Protein 8YK8 (pdb70)

Foldseek 3Di:
DDDFFEEEEEEAPPLQSLVVVVVCQVVVQAQEPEAEQQDPPDVVRVVVVVVSPHHYHYDNAPRLVCQQVVAAARYEYEHNEPLSSLVSCLVVPHDLVVVLLSNLVSSQDHNGHYYYYYYQDQPDDQDPDDSVNVSNVSSVVSSVSNCVST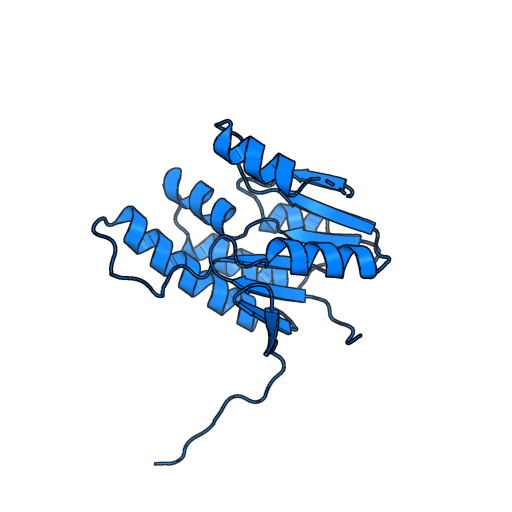QWYWYGGNNDTDTPPPDDDDDDDD

Sequence (174 aa):
GDPIKSLLVVGGARSGKSRFAQRMAEASGRSLVLIATAQPLDAEMADRISRHAWTLIEAFFDLGQTLRREAQPERLLVVDSVTLWLSNLLLRGDDLSPPIKDLARTAARLEGPVIFVSNEVGAGIVPDNALARAFRDAQGMCNQRLAEACDAVTLVTAGIATQIKPGPEPVFRF

Organism: NCBI:txid1612308

Solvent-accessible surface area: 9948 Å² total; per-residue (Å²): 126,120,132,73,150,4,13,1,0,13,0,28,88,193,12,22,21,15,144,24,0,35,122,81,0,104,86,55,76,126,56,23,0,26,0,10,0,5,44,69,152,84,81,145,34,43,98,52,50,76,118,32,115,122,63,109,32,106,5,43,63,74,0,8,83,3,0,76,152,37,2,72,80,98,48,12,0,1,0,9,4,0,14,49,5,0,29,13,7,20,124,142,66,47,103,14,37,68,33,2,122,74,2,14,95,0,6,75,147,28,124,7,28,3,7,0,2,0,26,83,49,36,100,53,160,99,29,140,69,69,94,36,108,46,33,58,103,9,0,30,51,0,16,104,77,1,28,118,30,1,59,8,4,12,66,1,70,100,26,119,39,73,98,102,64,86,43,140,150,106,138,148,231,221

InterPro domains:
  IPR003203 Bifunctional adenosylcobalamin biosynthesis protein CobU/CobP [PF02283] (12-174)
  IPR003203 Bifunctional adenosylcobalamin biosynthesis protein CobU/CobP [PIRSF006135] (11-175)
  IPR003203 Bifunctional adenosylcobalamin biosynthesis protein CobU/CobP [PTHR34848] (8-175)
  IPR003203 Bifunctional adenosylcobalamin biosynthesis protein CobU/CobP [cd00544] (12-171)
  IPR027417 P-loop containing nucleoside triphosphate hydrolase [G3DSA:3.40.50.300] (11-175)
  IPR027417 P-loop containing nucleoside triphosphate hydrolase [SSF52540] (12-175)

Radius of gyration: 15.77 Å; Cα contacts (8 Å, |Δi|>4): 304; chains: 1; bounding box: 46×34×40 Å

Nearest PDB structures (foldseek):
  8yk8-assembly1_A  TM=1.006E+00  e=5.089E-36  Methylocapsa palsarum
  8ykc-assembly1_B  TM=9.842E-01  e=2.015E-32  Methylocapsa palsarum
  8yes-assembly1_F  TM=9.875E-01  e=3.385E-31  Methylocapsa palsarum
  8ykc-assembly1_C  TM=9.737E-01  e=2.550E-29  Methylocapsa palsarum
  8yep-assembly1_C-2  TM=9.779E-01  e=2.496E-28  Methylocapsa palsarum

B-factor: mean 24.99, std 9.99, range [10.04, 70.1]

Secondary structure (DSSP, 8-state):
----SEEEEEE-TTSSHHHHHHHHHHTT-SEEEEEE-----SHHHHHHHHHH--EEEE-SS-HHHHHHHH--TTEEEEES-HHHHHHHHHHHT--SHHHHHHHHHHHTS-SS-EEEEEE---SSPPPSSHHHHHHHHHHHHHHHHHHHHSSEEEEEETTEEEEEESSPPP----

Structure (mmCIF, N/CA/C/O backbone):
data_8YK8
#
_entry.id   8YK8
#
_cell.length_a   60.970
_cell.length_b   60.970
_cell.length_c   73.392
_cell.angle_alpha   90.000
_cell.angle_beta   90.000
_cell.angle_gamma   120.000
#
_symmetry.space_group_name_H-M   'P 63'
#
loop_
_entity.id
_entity.type
_entity.pdbx_description
1 polymer 'Bifunctional adenosylcobalamin biosynthesis protein'
2 non-polymer 'PHOSPHATE ION'
3 water water
#
loop_
_atom_site.group_PDB
_atom_site.id
_atom_site.type_symbol
_atom_site.label_atom_id
_atom_site.label_alt_id
_atom_site.label_comp_id
_atom_site.label_asym_id
_atom_site.label_entity_id
_atom_site.label_seq_id
_atom_site.pdbx_PDB_ins_code
_atom_site.Cartn_x
_atom_site.Cartn_y
_atom_site.Cartn_z
_atom_site.occupancy
_atom_site.B_iso_or_equiv
_atom_site.auth_seq_id
_atom_site.auth_comp_id
_atom_site.auth_asym_id
_atom_site.auth_atom_id
_atom_site.pdbx_PDB_model_num
ATOM 1 N N . GLY A 1 8 ? 13.493 21.409 20.313 1.000 46.205 5 GLY A N 1
ATOM 2 C CA . GLY A 1 8 ? 12.225 21.891 19.673 1.000 47.037 5 GLY A CA 1
ATOM 3 C C . GLY A 1 8 ? 11.107 20.867 19.772 1.000 45.345 5 GLY A C 1
ATOM 4 O O . GLY A 1 8 ? 11.334 19.774 20.339 1.000 44.770 5 GLY A O 1
ATOM 5 N N . ASP A 1 9 ? 9.923 21.199 19.251 1.000 44.399 6 ASP A N 1
ATOM 6 C CA . ASP A 1 9 ? 8.700 20.364 19.399 1.000 43.794 6 ASP A CA 1
ATOM 7 C C . ASP A 1 9 ? 8.904 19.087 18.600 1.000 39.959 6 ASP A C 1
ATOM 8 O O . ASP A 1 9 ? 9.189 19.175 17.409 1.000 35.230 6 ASP A O 1
ATOM 13 N N . PRO A 1 10 ? 8.797 17.883 19.225 1.000 41.435 7 PRO A N 1
ATOM 14 C CA . PRO A 1 10 ? 8.909 16.620 18.497 1.000 38.775 7 PRO A CA 1
ATOM 15 C C . PRO A 1 10 ? 7.672 16.266 17.656 1.000 36.392 7 PRO A C 1
ATOM 16 O O . PRO A 1 10 ? 6.590 16.117 18.213 1.000 39.803 7 PRO A O 1
ATOM 20 N N . ILE A 1 11 ? 7.883 16.038 16.355 1.000 29.523 8 ILE A N 1
ATOM 21 C CA . ILE A 1 11 ? 6.786 15.728 15.395 1.000 26.131 8 ILE A CA 1
ATOM 22 C C . ILE A 1 11 ? 7.224 14.657 14.403 1.000 22.448 8 ILE A C 1
ATOM 23 O O . ILE A 1 11 ? 8.429 14.310 14.359 1.000 25.517 8 ILE A O 1
ATOM 28 N N . LYS A 1 12 ? 6.260 14.130 13.639 1.000 22.327 9 LYS A N 1
ATOM 29 C CA . LYS A 1 12 ? 6.461 13.141 12.565 1.000 25.257 9 LYS A CA 1
ATOM 30 C C . LYS A 1 12 ? 6.458 13.824 11.198 1.000 22.594 9 LYS A C 1
ATOM 31 O O . LYS A 1 12 ? 6.980 13.241 10.272 1.000 24.205 9 LYS A O 1
ATOM 37 N N . SER A 1 13 ? 5.760 14.942 11.071 1.000 19.256 10 SER A N 1
ATOM 38 C CA . SER A 1 13 ? 5.428 15.463 9.725 1.000 18.400 10 SER A CA 1
ATOM 39 C C . SER A 1 13 ? 5.241 16.968 9.739 1.000 16.795 10 SER A C 1
ATOM 40 O O . SER A 1 13 ? 4.542 17.467 10.599 1.000 16.715 10 SER A O 1
ATOM 43 N N . LEU A 1 14 ? 5.912 17.640 8.805 1.000 15.922 11 LEU A N 1
ATOM 44 C CA . LEU A 1 14 ? 5.841 19.116 8.703 1.000 14.707 11 LEU A CA 1
ATOM 45 C C . LEU A 1 14 ? 5.579 19.453 7.255 1.000 13.364 11 LEU A C 1
ATOM 46 O O . LEU A 1 14 ? 6.278 18.961 6.374 1.000 13.855 11 LEU A O 1
ATOM 51 N N . LEU A 1 15 ? 4.630 20.362 7.068 1.000 12.478 12 LEU A N 1
ATOM 52 C CA . LEU A 1 15 ? 4.391 20.995 5.761 1.000 12.582 12 LEU A CA 1
ATOM 53 C C . LEU A 1 15 ? 4.898 22.429 5.850 1.000 11.077 12 LEU A C 1
ATOM 54 O O . LEU A 1 15 ? 4.508 23.181 6.736 1.000 12.711 12 LEU A O 1
ATOM 59 N N . VAL A 1 16 ? 5.769 22.772 4.913 1.000 11.383 13 VAL A N 1
ATOM 60 C CA . VAL A 1 16 ? 6.321 24.134 4.738 1.000 10.370 13 VAL A CA 1
ATOM 61 C C . VAL A 1 16 ? 5.751 24.703 3.444 1.000 11.878 13 VAL A C 1
ATOM 62 O O . VAL A 1 16 ? 6.056 24.150 2.376 1.000 12.616 13 VAL A O 1
ATOM 66 N N . VAL A 1 17 ? 4.931 25.758 3.556 1.000 11.623 14 VAL A N 1
ATOM 67 C CA . VAL A 1 17 ? 4.328 26.391 2.365 1.000 11.617 14 VAL A CA 1
ATOM 68 C C . VAL A 1 17 ? 4.848 27.799 2.192 1.000 12.309 14 VAL A C 1
ATOM 69 O O . VAL A 1 17 ? 4.978 28.529 3.134 1.000 14.874 14 VAL A O 1
ATOM 73 N N . GLY A 1 18 ? 5.201 28.144 0.966 1.000 12.386 15 GLY A N 1
ATOM 74 C CA . GLY A 1 18 ? 5.668 29.498 0.642 1.000 13.098 15 GLY A CA 1
ATOM 75 C C . GLY A 1 18 ? 5.603 29.751 -0.833 1.000 12.983 15 GLY A C 1
ATOM 76 O O . GLY A 1 18 ? 5.496 28.803 -1.630 1.000 12.833 15 GLY A O 1
ATOM 77 N N . GLY A 1 19 ? 5.698 31.024 -1.174 1.000 12.879 16 GLY A N 1
ATOM 78 C CA . GLY A 1 19 ? 5.805 31.364 -2.601 1.000 11.535 16 GLY A CA 1
ATOM 79 C C . GLY A 1 19 ? 7.154 31.046 -3.200 1.000 13.127 16 GLY A C 1
ATOM 80 O O . GLY A 1 19 ? 8.064 30.414 -2.564 1.000 14.388 16 GLY A O 1
ATOM 81 N N . ALA A 1 20 ? 7.311 31.470 -4.445 1.000 12.507 17 ALA A N 1
ATOM 82 C CA . ALA A 1 20 ? 8.590 31.298 -5.151 1.000 12.627 17 ALA A CA 1
ATOM 83 C C . ALA A 1 20 ? 9.676 32.138 -4.528 1.000 13.402 17 ALA A C 1
ATOM 84 O O . ALA A 1 20 ? 9.423 33.304 -4.159 1.000 13.424 17 ALA A O 1
ATOM 86 N N . ARG A 1 21 ? 10.854 31.552 -4.396 1.000 12.825 18 ARG A N 1
ATOM 87 C CA . ARG A 1 21 ? 12.006 32.219 -3.770 1.000 13.790 18 ARG A CA 1
ATOM 88 C C . ARG A 1 21 ? 11.561 32.878 -2.457 1.000 13.907 18 ARG A C 1
ATOM 89 O O . ARG A 1 21 ? 11.860 34.070 -2.217 1.000 14.080 18 ARG A O 1
ATOM 97 N N . SER A 1 22 ? 10.884 32.137 -1.603 1.000 13.672 19 SER A N 1
ATOM 98 C CA . SER A 1 22 ? 10.387 32.599 -0.295 1.000 13.453 19 SER A CA 1
ATOM 99 C C . SER A 1 22 ? 11.345 32.204 0.821 1.000 13.122 19 SER A C 1
ATOM 100 O O . SER A 1 22 ? 11.096 32.656 1.939 1.000 13.130 19 SER A O 1
ATOM 103 N N . GLY A 1 23 ? 12.308 31.344 0.574 1.000 12.910 20 GLY A N 1
ATOM 104 C CA . GLY A 1 23 ? 13.146 30.783 1.648 1.000 14.498 20 GLY A CA 1
ATOM 105 C C . GLY A 1 23 ? 12.599 29.508 2.212 1.000 15.256 20 GLY A C 1
ATOM 106 O O . GLY A 1 23 ? 13.103 29.045 3.265 1.000 15.757 20 GLY A O 1
ATOM 107 N N . LYS A 1 24 ? 11.519 28.968 1.678 1.000 12.958 21 LYS A N 1
ATOM 108 C CA . LYS A 1 24 ? 10.951 27.745 2.284 1.000 13.075 21 LYS A CA 1
ATOM 109 C C . LYS A 1 24 ? 11.961 26.613 2.211 1.000 14.058 21 LYS A C 1
ATOM 110 O O . LYS A 1 24 ? 12.000 25.817 3.153 1.000 13.033 21 LYS A O 1
ATOM 116 N N . SER A 1 25 ? 12.693 26.452 1.138 1.000 13.823 22 SER A N 1
ATOM 117 C CA . SER A 1 25 ? 13.677 25.340 1.014 1.000 14.576 22 SER A CA 1
ATOM 118 C C . SER A 1 25 ? 14.803 25.538 2.022 1.000 15.069 22 SER A C 1
ATOM 119 O O . SER A 1 25 ? 15.199 24.522 2.667 1.000 15.547 22 SER A O 1
ATOM 122 N N . ARG A 1 26 ? 15.270 26.755 2.187 1.000 14.608 23 ARG A N 1
ATOM 123 C CA . ARG A 1 26 ? 16.363 26.973 3.184 1.000 16.050 23 ARG A CA 1
ATOM 124 C C . ARG A 1 26 ? 15.810 26.676 4.568 1.000 16.471 23 ARG A C 1
ATOM 125 O O . ARG A 1 26 ? 16.530 26.059 5.359 1.000 17.156 23 ARG A O 1
ATOM 133 N N . PHE A 1 27 ? 14.585 27.056 4.887 1.000 14.883 24 PHE A N 1
ATOM 134 C CA . PHE A 1 27 ? 14.002 26.789 6.205 1.000 14.436 24 PHE A CA 1
ATOM 135 C C . PHE A 1 27 ? 13.957 25.286 6.449 1.000 15.263 24 PHE A C 1
ATOM 136 O O . PHE A 1 27 ? 14.432 24.801 7.483 1.000 17.166 24 PHE A O 1
ATOM 144 N N . ALA A 1 28 ? 13.499 24.512 5.470 1.000 14.110 25 ALA A N 1
ATOM 145 C CA . ALA A 1 28 ? 13.403 23.053 5.631 1.000 14.862 25 ALA A CA 1
ATOM 146 C C . ALA A 1 28 ? 14.812 22.480 5.734 1.000 15.821 25 ALA A C 1
ATOM 147 O O . ALA A 1 28 ? 15.031 21.600 6.569 1.000 15.314 25 ALA A O 1
ATOM 149 N N . GLN A 1 29 ? 15.737 22.937 4.922 1.000 15.184 26 GLN A N 1
ATOM 150 C CA . GLN A 1 29 ? 17.087 22.323 4.865 1.000 18.828 26 GLN A CA 1
ATOM 151 C C . GLN A 1 29 ? 17.768 22.649 6.175 1.000 19.278 26 GLN A C 1
ATOM 152 O O . GLN A 1 29 ? 18.409 21.693 6.730 1.000 19.110 26 GLN A O 1
ATOM 158 N N . ARG A 1 30 ? 17.620 23.835 6.723 1.000 19.458 27 ARG A N 1
ATOM 159 C CA . ARG A 1 30 ? 18.422 24.103 7.940 1.000 23.831 27 ARG A CA 1
ATOM 160 C C . ARG A 1 30 ? 17.673 23.404 9.076 1.000 19.919 27 ARG A C 1
ATOM 161 O O . ARG A 1 30 ? 18.436 22.859 9.935 1.000 23.327 27 ARG A O 1
ATOM 169 N N . MET A 1 31 ? 16.352 23.215 9.071 1.000 17.772 28 MET A N 1
ATOM 170 C CA . MET A 1 31 ? 15.695 22.462 10.166 1.000 17.975 28 MET A CA 1
ATOM 171 C C . MET A 1 31 ? 16.212 21.035 10.113 1.000 18.700 28 MET A C 1
ATOM 172 O O . MET A 1 31 ? 16.469 20.418 11.172 1.000 19.524 28 MET A O 1
ATOM 177 N N . ALA A 1 32 ? 16.292 20.452 8.936 1.000 16.540 29 ALA A N 1
ATOM 178 C CA . ALA A 1 32 ? 16.720 19.040 8.771 1.000 15.368 29 ALA A CA 1
ATOM 179 C C . ALA A 1 32 ? 18.185 18.932 9.227 1.000 16.868 29 ALA A C 1
ATOM 180 O O . ALA A 1 32 ? 18.507 17.966 9.985 1.000 17.695 29 ALA A O 1
ATOM 182 N N . GLU A 1 33 ? 19.035 19.865 8.838 1.000 18.626 30 GLU A N 1
ATOM 183 C CA . GLU A 1 33 ? 20.481 19.787 9.197 1.000 19.580 30 GLU A CA 1
ATOM 184 C C . GLU A 1 33 ? 20.652 19.932 10.708 1.000 20.831 30 GLU A C 1
ATOM 185 O O . GLU A 1 33 ? 21.603 19.334 11.257 1.000 25.278 30 GLU A O 1
ATOM 191 N N . ALA A 1 34 ? 19.771 20.632 11.366 1.000 18.682 31 ALA A N 1
ATOM 192 C CA . ALA A 1 34 ? 19.852 20.857 12.833 1.000 20.326 31 ALA A CA 1
ATOM 193 C C . ALA A 1 34 ? 19.301 19.642 13.580 1.000 21.225 31 ALA A C 1
ATOM 194 O O . ALA A 1 34 ? 19.443 19.627 14.799 1.000 21.432 31 ALA A O 1
ATOM 196 N N . SER A 1 35 ? 18.671 18.687 12.917 1.000 19.820 32 SER A N 1
ATOM 197 C CA . SER A 1 35 ? 17.833 17.662 13.574 1.000 18.731 32 SER A CA 1
ATOM 198 C C . SER A 1 35 ? 18.725 16.568 14.177 1.000 19.607 32 SER A C 1
ATOM 199 O O . SER A 1 35 ? 18.274 15.932 15.138 1.000 21.974 32 SER A O 1
ATOM 202 N N . GLY A 1 36 ? 19.835 16.283 13.533 1.000 20.940 33 GLY A N 1
ATOM 203 C CA . GLY A 1 36 ? 20.708 15.152 13.905 1.000 23.481 33 GLY A CA 1
ATOM 204 C C . GLY A 1 36 ? 20.244 13.828 13.347 1.000 27.190 33 GLY A C 1
ATOM 205 O O . GLY A 1 36 ? 20.857 12.798 13.666 1.000 27.204 33 GLY A O 1
ATOM 206 N N . ARG A 1 37 ? 19.211 13.802 12.493 1.000 23.350 34 ARG A N 1
ATOM 207 C CA . ARG A 1 37 ? 18.781 12.572 11.807 1.000 24.802 34 ARG A CA 1
ATOM 208 C C . ARG A 1 37 ? 19.602 12.366 10.538 1.000 22.346 34 ARG A C 1
ATOM 209 O O . ARG A 1 37 ? 20.262 13.299 10.024 1.000 22.347 34 ARG A O 1
ATOM 217 N N . SER A 1 38 ? 19.527 11.155 9.985 1.000 25.045 35 SER A N 1
ATOM 218 C CA . SER A 1 38 ? 20.128 10.835 8.682 1.000 26.003 35 SER A CA 1
ATOM 219 C C . SER A 1 38 ? 19.273 11.539 7.632 1.000 26.090 35 SER A C 1
ATOM 220 O O . SER A 1 38 ? 18.073 11.256 7.653 1.000 24.956 35 SER A O 1
ATOM 223 N N . LEU A 1 39 ? 19.867 12.398 6.815 1.000 24.487 36 LEU A N 1
ATOM 224 C CA . LEU A 1 39 ? 19.097 13.272 5.896 1.000 24.459 36 LEU A CA 1
ATOM 225 C C . LEU A 1 39 ? 18.958 12.610 4.540 1.000 24.400 36 LEU A C 1
ATOM 226 O O . LEU A 1 39 ? 19.954 12.137 3.999 1.000 27.642 36 LEU A O 1
ATOM 231 N N . VAL A 1 40 ? 17.755 12.690 3.959 1.000 21.855 37 VAL A N 1
ATOM 232 C CA . VAL A 1 40 ? 17.426 12.187 2.620 1.000 22.400 37 VAL A CA 1
ATOM 233 C C . VAL A 1 40 ? 16.655 13.280 1.906 1.000 19.631 37 VAL A C 1
ATOM 234 O O . VAL A 1 40 ? 15.607 13.685 2.444 1.000 23.909 37 VAL A O 1
ATOM 238 N N . LEU A 1 41 ? 17.173 13.757 0.820 1.000 19.535 38 LEU A N 1
ATOM 239 C CA . LEU A 1 41 ? 16.454 14.687 -0.071 1.000 19.249 38 LEU A CA 1
ATOM 240 C C . LEU A 1 41 ? 15.658 13.822 -1.025 1.000 21.154 38 LEU A C 1
ATOM 241 O O . LEU A 1 41 ? 16.255 13.120 -1.861 1.000 21.564 38 LEU A O 1
ATOM 246 N N . ILE A 1 42 ? 14.346 13.995 -1.035 1.000 19.030 39 ILE A N 1
ATOM 247 C CA . ILE A 1 42 ? 13.473 13.371 -2.060 1.000 21.361 39 ILE A CA 1
ATOM 248 C C . ILE A 1 42 ? 13.283 14.368 -3.203 1.000 21.116 39 ILE A C 1
ATOM 249 O O . ILE A 1 42 ? 12.611 15.403 -3.065 1.000 21.243 39 ILE A O 1
ATOM 254 N N . ALA A 1 43 ? 14.024 14.193 -4.281 1.000 22.291 40 ALA A N 1
ATOM 255 C CA . ALA A 1 43 ? 14.155 15.187 -5.352 1.000 20.446 40 ALA A CA 1
ATOM 256 C C . ALA A 1 43 ? 13.117 14.908 -6.438 1.000 23.812 40 ALA A C 1
ATOM 257 O O . ALA A 1 43 ? 13.165 13.836 -7.034 1.000 24.518 40 ALA A O 1
ATOM 259 N N . THR A 1 44 ? 12.201 15.838 -6.681 1.000 21.129 41 THR A N 1
ATOM 260 C CA . THR A 1 44 ? 11.093 15.661 -7.640 1.000 21.960 41 THR A CA 1
ATOM 261 C C . THR A 1 44 ? 11.349 16.401 -8.953 1.000 21.741 41 THR A C 1
ATOM 262 O O . THR A 1 44 ? 10.586 16.193 -9.871 1.000 24.956 41 THR A O 1
ATOM 266 N N . ALA A 1 45 ? 12.367 17.271 -9.004 1.000 25.706 42 ALA A N 1
ATOM 267 C CA . ALA A 1 45 ? 12.622 18.141 -10.160 1.000 28.507 42 ALA A CA 1
ATOM 268 C C . ALA A 1 45 ? 13.288 17.316 -11.264 1.000 27.511 42 ALA A C 1
ATOM 269 O O . ALA A 1 45 ? 14.332 16.742 -10.941 1.000 32.009 42 ALA A O 1
ATOM 271 N N . GLN A 1 46 ? 12.685 17.240 -12.455 1.000 30.737 43 GLN A N 1
ATOM 272 C CA . GLN A 1 46 ? 13.266 16.574 -13.656 1.000 32.468 43 GLN A CA 1
ATOM 273 C C . GLN A 1 46 ? 14.286 17.523 -14.287 1.000 31.917 43 GLN A C 1
ATOM 274 O O . GLN A 1 46 ? 13.899 18.563 -14.817 1.000 31.066 43 GLN A O 1
ATOM 280 N N . PRO A 1 47 ? 15.613 17.258 -14.211 1.000 32.207 44 PRO A N 1
ATOM 281 C CA . PRO A 1 47 ? 16.604 18.218 -14.706 1.000 32.809 44 PRO A CA 1
ATOM 282 C C . PRO A 1 47 ? 16.649 18.224 -16.244 1.000 33.743 44 PRO A C 1
ATOM 283 O O . PRO A 1 47 ? 17.700 17.929 -16.834 1.000 32.100 44 PRO A O 1
ATOM 287 N N . LEU A 1 48 ? 15.534 18.603 -16.863 1.000 35.994 45 LEU A N 1
ATOM 288 C CA . LEU A 1 48 ? 15.391 18.627 -18.347 1.000 35.331 45 LEU A CA 1
ATOM 289 C C . LEU A 1 48 ? 16.229 19.769 -18.916 1.000 34.700 45 LEU A C 1
ATOM 290 O O . LEU A 1 48 ? 16.775 19.626 -20.047 1.000 33.231 45 LEU A O 1
ATOM 295 N N . ASP A 1 49 ? 16.351 20.870 -18.190 1.000 30.215 46 ASP A N 1
ATOM 296 C CA . ASP A 1 49 ? 17.149 22.004 -18.703 1.000 30.110 46 ASP A CA 1
ATOM 297 C C . ASP A 1 49 ? 18.056 22.516 -17.587 1.000 34.552 46 ASP A C 1
ATOM 298 O O . ASP A 1 49 ? 17.950 22.014 -16.446 1.000 31.512 46 ASP A O 1
ATOM 303 N N . ALA A 1 50 ? 18.922 23.454 -17.944 1.000 33.332 47 ALA A N 1
ATOM 304 C CA . ALA A 1 50 ? 19.991 24.007 -17.089 1.000 35.991 47 ALA A CA 1
ATOM 305 C C . ALA A 1 50 ? 19.392 24.947 -16.039 1.000 34.558 47 ALA A C 1
ATOM 306 O O . ALA A 1 50 ? 20.006 25.060 -14.993 1.000 38.362 47 ALA A O 1
ATOM 308 N N . GLU A 1 51 ? 18.262 25.605 -16.317 1.000 32.892 48 GLU A N 1
ATOM 309 C CA . GLU A 1 51 ? 17.588 26.468 -15.314 1.000 36.047 48 GLU A CA 1
ATOM 310 C C . GLU A 1 51 ? 17.191 25.574 -14.140 1.000 34.736 48 GLU A C 1
ATOM 311 O O . GLU A 1 51 ? 17.375 26.007 -12.972 1.000 35.802 48 GLU A O 1
ATOM 317 N N . MET A 1 52 ? 16.690 24.373 -14.434 1.000 36.228 49 MET A N 1
ATOM 318 C CA . MET A 1 52 ? 16.204 23.436 -13.391 1.000 33.808 49 MET A CA 1
ATOM 319 C C . MET A 1 52 ? 17.385 22.760 -12.693 1.000 38.495 49 MET A C 1
ATOM 320 O O . MET A 1 52 ? 17.343 22.645 -11.464 1.000 32.368 49 MET A O 1
ATOM 325 N N . ALA A 1 53 ? 18.398 22.310 -13.439 1.000 35.542 50 ALA A N 1
ATOM 326 C CA . ALA A 1 53 ? 19.658 21.790 -12.863 1.000 35.072 50 ALA A CA 1
ATOM 327 C C . ALA A 1 53 ? 20.304 22.875 -11.985 1.000 35.816 50 ALA A C 1
ATOM 328 O O . ALA A 1 53 ? 20.896 22.511 -10.975 1.000 34.468 50 ALA A O 1
ATOM 330 N N . ASP A 1 54 ? 20.207 24.145 -12.398 1.000 37.709 51 ASP A N 1
ATOM 331 C CA . ASP A 1 54 ? 20.751 25.342 -11.696 1.000 41.454 51 ASP A CA 1
ATOM 332 C C . ASP A 1 54 ? 20.123 25.461 -10.307 1.000 40.765 51 ASP A C 1
ATOM 333 O O . ASP A 1 54 ? 20.859 25.780 -9.342 1.000 38.499 51 ASP A O 1
ATOM 338 N N . ARG A 1 55 ? 18.802 25.302 -10.231 1.000 38.461 52 ARG A N 1
ATOM 339 C CA . ARG A 1 55 ? 18.032 25.401 -8.964 1.000 39.112 52 ARG A CA 1
ATOM 340 C C . ARG A 1 55 ? 18.355 24.170 -8.096 1.000 37.154 52 ARG A C 1
ATOM 341 O O . ARG A 1 55 ? 18.522 24.341 -6.886 1.000 31.097 52 ARG A O 1
ATOM 349 N N . ILE A 1 56 ? 18.539 22.987 -8.687 1.000 35.281 53 ILE A N 1
ATOM 350 C CA . ILE A 1 56 ? 18.962 21.755 -7.940 1.000 33.387 53 ILE A CA 1
ATOM 351 C C . ILE A 1 56 ? 20.375 22.003 -7.376 1.000 34.559 53 ILE A C 1
ATOM 352 O O . ILE A 1 56 ? 20.639 21.678 -6.168 1.000 32.214 53 ILE A O 1
ATOM 357 N N . SER A 1 57 ? 21.258 22.581 -8.200 1.000 32.542 54 SER A N 1
ATOM 358 C CA . SER A 1 57 ? 22.668 22.864 -7.822 1.000 34.287 54 SER A CA 1
ATOM 359 C C . SER A 1 57 ? 22.712 23.908 -6.694 1.000 34.701 54 SER A C 1
ATOM 360 O O . SER A 1 57 ? 23.518 23.758 -5.765 1.000 33.130 54 SER A O 1
ATOM 363 N N . ARG A 1 58 ? 21.894 24.953 -6.790 1.000 35.299 55 ARG A N 1
ATOM 364 C CA . ARG A 1 58 ? 21.856 26.028 -5.765 1.000 34.002 55 ARG A CA 1
ATOM 365 C C . ARG A 1 58 ? 21.452 25.420 -4.415 1.000 36.445 55 ARG A C 1
ATOM 366 O O . ARG A 1 58 ? 22.170 25.692 -3.424 1.000 35.030 55 ARG A O 1
ATOM 374 N N . HIS A 1 59 ? 20.367 24.633 -4.370 1.000 32.602 56 HIS A N 1
ATOM 375 C CA . HIS A 1 59 ? 19.909 23.948 -3.129 1.000 31.864 56 HIS A CA 1
ATOM 376 C C . HIS A 1 59 ? 21.015 23.006 -2.643 1.000 32.893 56 HIS A C 1
ATOM 377 O O . HIS A 1 59 ? 21.215 22.917 -1.402 1.000 34.093 56 HIS A O 1
ATOM 384 N N . ALA A 1 60 ? 21.713 22.331 -3.557 1.000 31.882 57 ALA A N 1
ATOM 385 C CA . ALA A 1 60 ? 22.784 21.371 -3.193 1.000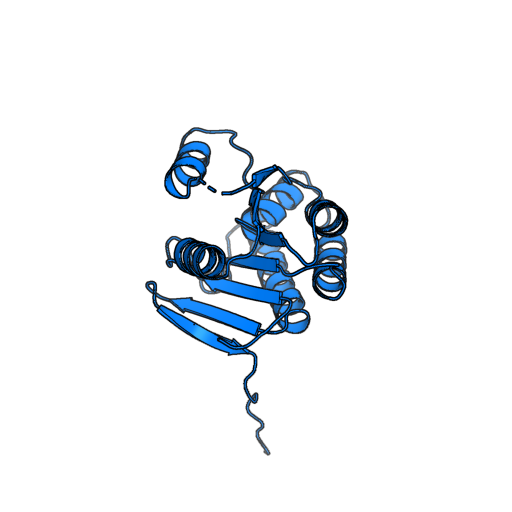 36.677 57 ALA A CA 1
ATOM 386 C C . ALA A 1 60 ? 23.958 22.129 -2.559 1.000 36.876 57 ALA A C 1
ATOM 387 O O . ALA A 1 60 ? 24.360 21.674 -1.470 1.000 36.211 57 ALA A O 1
ATOM 389 N N . TRP A 1 67 ? 23.746 14.419 3.180 1.000 34.715 64 TRP A N 1
ATOM 390 C CA . TRP A 1 67 ? 22.421 14.158 2.530 1.000 32.077 64 TRP A CA 1
ATOM 391 C C . TRP A 1 67 ? 22.490 12.990 1.541 1.000 32.851 64 TRP A C 1
ATOM 392 O O . TRP A 1 67 ? 23.354 13.022 0.652 1.000 37.413 64 TRP A O 1
ATOM 403 N N . THR A 1 68 ? 21.567 12.039 1.663 1.000 30.336 65 THR A N 1
ATOM 404 C CA . THR A 1 68 ? 21.301 11.002 0.637 1.000 31.692 65 THR A CA 1
ATOM 405 C C . THR A 1 68 ? 20.278 11.565 -0.355 1.000 33.777 65 THR A C 1
ATOM 406 O O . THR A 1 68 ? 19.189 11.965 0.092 1.000 30.723 65 THR A O 1
ATOM 410 N N . LEU A 1 69 ? 20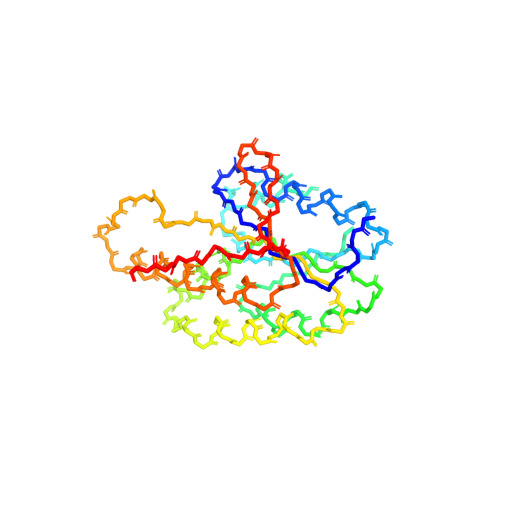.588 11.557 -1.648 1.000 28.908 66 LEU A N 1
ATOM 411 C CA . LEU A 1 69 ? 19.692 12.122 -2.679 1.000 29.852 66 LEU A CA 1
ATOM 412 C C . LEU A 1 69 ? 18.939 10.986 -3.362 1.000 29.965 66 LEU A C 1
ATOM 413 O O . LEU A 1 69 ? 19.581 10.027 -3.915 1.000 30.301 66 LEU A O 1
ATOM 418 N N . ILE A 1 70 ? 17.612 11.047 -3.342 1.000 27.073 67 ILE A N 1
ATOM 419 C CA . ILE A 1 70 ? 16.752 10.029 -4.009 1.000 26.506 67 ILE A CA 1
ATOM 420 C C . ILE A 1 70 ? 15.829 10.747 -4.997 1.000 27.949 67 ILE A C 1
ATOM 421 O O . ILE A 1 70 ? 15.026 11.604 -4.568 1.000 26.950 67 ILE A O 1
ATOM 426 N N . GLU A 1 71 ? 15.884 10.398 -6.273 1.000 26.703 68 GLU A N 1
ATOM 427 C CA . GLU A 1 71 ? 14.963 10.941 -7.303 1.000 28.828 68 GLU A CA 1
ATOM 428 C C . GLU A 1 71 ? 13.588 10.282 -7.172 1.000 26.099 68 GLU A C 1
ATOM 429 O O . GLU A 1 71 ? 13.494 9.052 -6.978 1.000 30.538 68 GLU A O 1
ATOM 435 N N . ALA A 1 72 ? 12.529 11.087 -7.201 1.000 26.680 69 ALA A N 1
ATOM 436 C CA . ALA A 1 72 ? 11.132 10.617 -7.163 1.000 26.059 69 ALA A CA 1
ATOM 437 C C . ALA A 1 72 ? 10.292 11.559 -8.031 1.000 25.857 69 ALA A C 1
ATOM 438 O O . ALA A 1 72 ? 9.435 12.339 -7.505 1.000 26.313 69 ALA A O 1
ATOM 440 N N . PHE A 1 73 ? 10.528 11.573 -9.333 1.000 27.325 70 PHE A N 1
ATOM 441 C CA . PHE A 1 73 ? 9.866 12.533 -10.248 1.000 28.353 70 PHE A CA 1
ATOM 442 C C . PHE A 1 73 ? 8.357 12.303 -10.259 1.000 27.090 70 PHE A C 1
ATOM 443 O O . PHE A 1 73 ? 7.603 13.299 -10.325 1.000 25.554 70 PHE A O 1
ATOM 451 N N . PHE A 1 74 ? 7.915 11.047 -10.155 1.000 27.128 71 PHE A N 1
ATOM 452 C CA . PHE A 1 74 ? 6.496 10.663 -10.342 1.000 26.535 71 PHE A CA 1
ATOM 453 C C . PHE A 1 74 ? 5.961 9.889 -9.138 1.000 24.842 71 PHE A C 1
ATOM 454 O O . PHE A 1 74 ? 4.822 10.148 -8.719 1.000 24.506 71 PHE A O 1
ATOM 462 N N . ASP A 1 75 ? 6.696 8.886 -8.653 1.000 25.093 72 ASP A N 1
ATOM 463 C CA . ASP A 1 75 ? 6.224 7.970 -7.585 1.000 27.000 72 ASP A CA 1
ATOM 464 C C . ASP A 1 75 ? 6.597 8.514 -6.214 1.000 23.228 72 ASP A C 1
ATOM 465 O O . ASP A 1 75 ? 7.261 7.808 -5.449 1.000 24.519 72 ASP A O 1
ATOM 470 N N . LEU A 1 76 ? 6.123 9.724 -5.883 1.000 20.553 73 LEU A N 1
ATOM 471 C CA . LEU A 1 76 ? 6.571 10.373 -4.633 1.000 21.266 73 LEU A CA 1
ATOM 472 C C . LEU A 1 76 ? 6.108 9.576 -3.407 1.000 21.073 73 LEU A 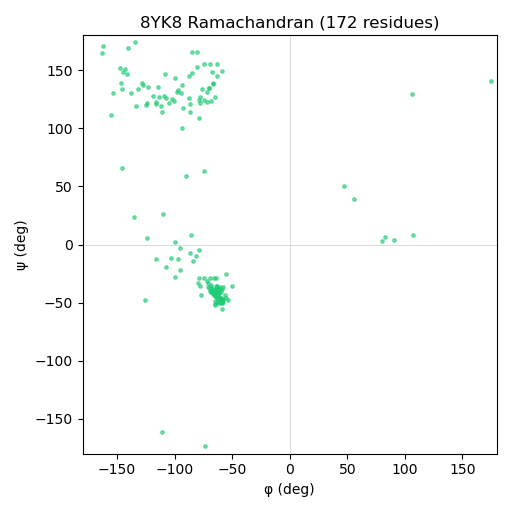C 1
ATOM 473 O O . LEU A 1 76 ? 6.882 9.326 -2.510 1.000 20.957 73 LEU A O 1
ATOM 478 N N . GLY A 1 77 ? 4.828 9.246 -3.302 1.000 20.554 74 GLY A N 1
ATOM 479 C CA . GLY A 1 77 ? 4.288 8.585 -2.096 1.000 20.066 74 GLY A CA 1
ATOM 480 C C . GLY A 1 77 ? 4.937 7.222 -1.872 1.000 19.441 74 GLY A C 1
ATOM 481 O O . GLY A 1 77 ? 5.255 6.944 -0.722 1.000 20.783 74 GLY A O 1
ATOM 482 N N . GLN A 1 78 ? 5.092 6.464 -2.945 1.000 25.288 75 GLN A N 1
ATOM 483 C CA . GLN A 1 78 ? 5.666 5.100 -2.857 1.000 23.576 75 GLN A CA 1
ATOM 484 C C . GLN A 1 78 ? 7.120 5.246 -2.436 1.000 23.730 75 GLN A C 1
ATOM 485 O O . GLN A 1 78 ? 7.583 4.472 -1.626 1.000 25.231 75 GLN A O 1
ATOM 491 N N . THR A 1 79 ? 7.792 6.256 -2.965 1.000 23.793 76 THR A N 1
ATOM 492 C CA . THR A 1 79 ? 9.189 6.518 -2.549 1.000 23.049 76 THR A CA 1
ATOM 493 C C . THR A 1 79 ? 9.213 6.859 -1.057 1.000 24.819 76 THR A C 1
ATOM 494 O O . THR A 1 79 ? 10.061 6.351 -0.328 1.000 20.045 76 THR A O 1
ATOM 498 N N . LEU A 1 80 ? 8.316 7.733 -0.572 1.000 20.518 77 LEU A N 1
ATOM 499 C CA . LEU A 1 80 ? 8.320 8.041 0.880 1.000 20.656 77 LEU A CA 1
ATOM 500 C C . LEU A 1 80 ? 8.132 6.765 1.691 1.000 21.745 77 LEU A C 1
ATOM 501 O O . LEU A 1 80 ? 8.825 6.599 2.691 1.000 22.581 77 LEU A O 1
ATOM 506 N N . ARG A 1 81 ? 7.133 5.962 1.345 1.000 23.116 78 ARG A N 1
ATOM 507 C CA . ARG A 1 81 ? 6.849 4.757 2.177 1.000 24.923 78 ARG A CA 1
ATOM 508 C C . ARG A 1 81 ? 8.078 3.845 2.238 1.000 24.842 78 ARG A C 1
ATOM 509 O O . ARG A 1 81 ? 8.350 3.312 3.338 1.000 25.104 78 ARG A O 1
ATOM 517 N N . ARG A 1 82 ? 8.817 3.702 1.162 1.000 23.219 79 ARG A N 1
ATOM 518 C CA . ARG A 1 82 ? 9.915 2.701 1.192 1.000 25.054 79 ARG A CA 1
ATOM 519 C C . ARG A 1 82 ? 11.250 3.344 1.560 1.000 26.726 79 ARG A C 1
ATOM 520 O O . ARG A 1 82 ? 12.243 2.610 1.645 1.000 29.444 79 ARG A O 1
ATOM 528 N N . GLU A 1 83 ? 11.318 4.661 1.749 1.000 24.194 80 GLU A N 1
ATOM 529 C CA . GLU A 1 83 ? 12.592 5.281 2.185 1.000 24.232 80 GLU A CA 1
ATOM 530 C C . GLU A 1 83 ? 12.502 5.725 3.635 1.000 23.659 80 GLU A C 1
ATOM 531 O O . GLU A 1 83 ? 13.566 5.896 4.259 1.000 24.514 80 GLU A O 1
ATOM 537 N N . ALA A 1 84 ? 11.310 5.890 4.204 1.000 22.652 81 ALA A N 1
ATOM 538 C CA . ALA A 1 84 ? 11.145 6.414 5.570 1.000 23.435 81 ALA A CA 1
ATOM 539 C C . ALA A 1 84 ? 11.628 5.388 6.600 1.000 28.701 81 ALA A C 1
ATOM 540 O O . ALA A 1 84 ? 11.318 4.180 6.464 1.000 29.797 81 ALA A O 1
ATOM 542 N N . GLN A 1 85 ? 12.383 5.873 7.577 1.000 28.930 82 GLN A N 1
ATOM 543 C CA . GLN A 1 85 ? 12.954 5.073 8.689 1.000 29.565 82 GLN A CA 1
ATOM 544 C C . GLN A 1 85 ? 12.954 5.962 9.927 1.000 30.131 82 GLN A C 1
ATOM 545 O O . GLN A 1 85 ? 13.106 7.186 9.843 1.000 26.075 82 GLN A O 1
ATOM 551 N N . PRO A 1 86 ? 12.789 5.398 11.140 1.000 30.842 83 PRO A N 1
ATOM 552 C CA . PRO A 1 86 ? 12.856 6.199 12.362 1.000 30.874 83 PRO A CA 1
ATOM 553 C C . PRO A 1 86 ? 14.110 7.094 12.435 1.000 31.080 83 PRO A C 1
ATOM 554 O O . PRO A 1 86 ? 14.035 8.186 12.939 1.000 29.292 83 PRO A O 1
ATOM 558 N N . GLU A 1 87 ? 15.234 6.600 11.932 1.000 31.083 84 GLU A N 1
ATOM 559 C CA . GLU A 1 87 ? 16.565 7.246 12.081 1.000 31.045 84 GLU A CA 1
ATOM 560 C C . GLU A 1 87 ? 16.764 8.274 10.955 1.000 29.198 84 GLU A C 1
ATOM 561 O O . GLU A 1 87 ? 17.753 9.003 10.965 1.000 26.372 84 GLU A O 1
ATOM 567 N N . ARG A 1 88 ? 15.857 8.333 9.985 1.000 26.951 85 ARG A N 1
ATOM 568 C CA . ARG A 1 88 ? 15.995 9.154 8.761 1.000 22.694 85 ARG A CA 1
ATOM 569 C C . ARG A 1 88 ? 15.014 10.318 8.859 1.000 21.650 85 ARG A C 1
ATOM 570 O O . ARG A 1 88 ? 13.983 10.180 9.565 1.000 22.528 85 ARG A O 1
ATOM 578 N N . LEU A 1 89 ? 15.422 11.450 8.293 1.000 21.359 86 LEU A N 1
ATOM 579 C CA . LEU A 1 89 ? 14.441 12.527 7.998 1.000 19.249 86 LEU A CA 1
ATOM 580 C C . LEU A 1 89 ? 14.390 12.713 6.500 1.000 19.564 86 LEU A C 1
ATOM 581 O O . LEU A 1 89 ? 15.403 13.026 5.902 1.000 20.879 86 LEU A O 1
ATOM 586 N N . LEU A 1 90 ? 13.196 12.578 5.901 1.000 18.964 87 LEU A N 1
ATOM 587 C CA . LEU A 1 90 ? 13.009 12.780 4.458 1.000 19.467 87 LEU A CA 1
ATOM 588 C C . LEU A 1 90 ? 12.504 14.205 4.234 1.000 17.078 87 LEU A C 1
ATOM 589 O O . LEU A 1 90 ? 11.660 14.649 5.000 1.000 20.209 87 LEU A O 1
ATOM 594 N N . VAL A 1 91 ? 13.122 14.852 3.295 1.000 16.713 88 VAL A N 1
ATOM 595 C CA . VAL A 1 91 ? 12.689 16.218 2.880 1.000 16.708 88 VAL A CA 1
ATOM 596 C C . VAL A 1 91 ? 12.234 16.120 1.442 1.000 17.514 88 VAL A C 1
ATOM 597 O O . VAL A 1 91 ? 13.022 15.811 0.551 1.000 16.314 88 VAL A O 1
ATOM 601 N N . VAL A 1 92 ? 10.974 16.474 1.181 1.000 15.527 89 VAL A N 1
ATOM 602 C CA . VAL A 1 92 ? 10.485 16.507 -0.206 1.000 16.559 89 VAL A CA 1
ATOM 603 C C . VAL A 1 92 ? 10.793 17.864 -0.812 1.000 17.892 89 VAL A C 1
ATOM 604 O O . VAL A 1 92 ? 10.149 18.857 -0.430 1.000 17.299 89 VAL A O 1
ATOM 608 N N . ASP A 1 93 ? 11.671 17.878 -1.814 1.000 17.818 90 ASP A N 1
ATOM 609 C CA . ASP A 1 93 ? 12.303 19.138 -2.250 1.000 22.768 90 ASP A CA 1
ATOM 610 C C . ASP A 1 93 ? 11.211 20.016 -2.830 1.000 23.194 90 ASP A C 1
ATOM 611 O O . ASP A 1 93 ? 11.192 21.223 -2.481 1.000 23.550 90 ASP A O 1
ATOM 616 N N . SER A 1 94 ? 10.264 19.427 -3.570 1.000 24.166 91 SER A N 1
ATOM 617 C CA . SER A 1 94 ? 9.117 20.195 -4.092 1.000 19.220 91 SER A CA 1
ATOM 618 C C . SER A 1 94 ? 7.903 19.312 -4.354 1.000 15.398 91 SER A C 1
ATOM 619 O O . SER A 1 94 ? 7.866 18.548 -5.355 1.000 15.707 91 SER A O 1
ATOM 622 N N . VAL A 1 95 ? 6.854 19.481 -3.557 1.000 12.736 92 VAL A N 1
ATOM 623 C CA . VAL A 1 95 ? 5.548 18.909 -3.904 1.000 13.615 92 VAL A CA 1
ATOM 624 C C . VAL A 1 95 ? 5.110 19.494 -5.221 1.000 13.591 92 VAL A C 1
ATOM 625 O O . VAL A 1 95 ? 4.503 18.786 -6.058 1.000 15.077 92 VAL A O 1
ATOM 629 N N . THR A 1 96 ? 5.335 20.778 -5.426 1.000 13.335 93 THR A N 1
ATOM 630 C CA . THR A 1 96 ? 4.855 21.493 -6.623 1.000 13.697 93 THR A CA 1
ATOM 631 C C . THR A 1 96 ? 5.441 20.902 -7.903 1.000 15.929 93 THR A C 1
ATOM 632 O O . THR A 1 96 ? 4.677 20.711 -8.870 1.000 14.971 93 THR A O 1
ATOM 636 N N . LEU A 1 97 ? 6.740 20.650 -7.930 1.000 16.823 94 LEU A N 1
ATOM 637 C CA . LEU A 1 97 ? 7.358 20.111 -9.172 1.000 16.991 94 LEU A CA 1
ATOM 638 C C . LEU A 1 97 ? 6.899 18.677 -9.410 1.000 17.989 94 LEU A C 1
ATOM 639 O O . LEU A 1 97 ? 6.625 18.351 -10.587 1.000 17.250 94 LEU A O 1
ATOM 644 N N . TRP A 1 98 ? 6.580 17.939 -8.366 1.000 15.397 95 TRP A N 1
ATOM 645 C CA . TRP A 1 98 ? 5.975 16.591 -8.546 1.000 16.627 95 TRP A CA 1
ATOM 646 C C . TRP A 1 98 ? 4.611 16.710 -9.189 1.000 18.590 95 TRP A C 1
ATOM 647 O O . TRP A 1 98 ? 4.278 16.017 -10.207 1.000 19.331 95 TRP A O 1
ATOM 658 N N . LEU A 1 99 ? 3.749 17.538 -8.651 1.000 16.908 96 LEU A N 1
ATOM 659 C CA . LEU A 1 99 ? 2.432 17.746 -9.292 1.000 18.317 96 LEU A CA 1
ATOM 660 C C . LEU A 1 99 ? 2.584 18.193 -10.742 1.000 20.253 96 LEU A C 1
ATOM 661 O O . LEU A 1 99 ? 1.788 17.755 -11.593 1.000 22.096 96 LEU A O 1
ATOM 666 N N . SER A 1 100 ? 3.490 19.099 -11.025 1.000 18.288 97 SER A N 1
ATOM 667 C CA . SER A 1 100 ? 3.749 19.598 -12.401 1.000 20.660 97 SER A CA 1
ATOM 668 C C . SER A 1 100 ? 4.052 18.408 -13.311 1.000 24.264 97 SER A C 1
ATOM 669 O O . SER A 1 100 ? 3.503 18.366 -14.420 1.000 23.405 97 SER A O 1
ATOM 672 N N . ASN A 1 101 ? 4.909 17.511 -12.843 1.000 21.134 98 ASN A N 1
ATOM 673 C CA . ASN A 1 101 ? 5.335 16.315 -13.616 1.000 25.284 98 ASN A CA 1
ATOM 674 C C . ASN A 1 101 ? 4.087 15.491 -13.924 1.000 27.133 98 ASN A C 1
ATOM 675 O O . ASN A 1 101 ? 3.894 15.104 -15.105 1.000 26.076 98 ASN A O 1
ATOM 680 N N . LEU A 1 102 ? 3.243 15.226 -12.937 1.000 23.047 99 LEU A N 1
ATOM 681 C CA . LEU A 1 102 ? 2.020 14.418 -13.163 1.000 25.549 99 LEU A CA 1
ATOM 682 C C . LEU A 1 102 ? 1.110 15.153 -14.149 1.000 32.021 99 LEU A C 1
ATOM 683 O O . LEU A 1 102 ? 0.619 14.520 -15.111 1.000 30.936 99 LEU A O 1
ATOM 688 N N . LEU A 1 103 ? 0.887 16.453 -13.954 1.000 27.741 100 LEU A N 1
ATOM 689 C CA . LEU A 1 103 ? -0.041 17.237 -14.811 1.000 30.435 100 LEU A CA 1
ATOM 690 C C . LEU A 1 103 ? 0.397 17.184 -16.278 1.000 31.600 100 LEU A C 1
ATOM 691 O O . LEU A 1 103 ? -0.483 16.985 -17.174 1.000 32.189 100 LEU A O 1
ATOM 696 N N . LEU A 1 104 ? 1.670 17.468 -16.537 1.000 30.504 101 LEU A N 1
ATOM 697 C CA . LEU A 1 104 ? 2.158 17.661 -17.927 1.000 34.145 101 LEU A CA 1
ATOM 698 C C . LEU A 1 104 ? 1.959 16.341 -18.682 1.000 37.727 101 LEU A C 1
ATOM 699 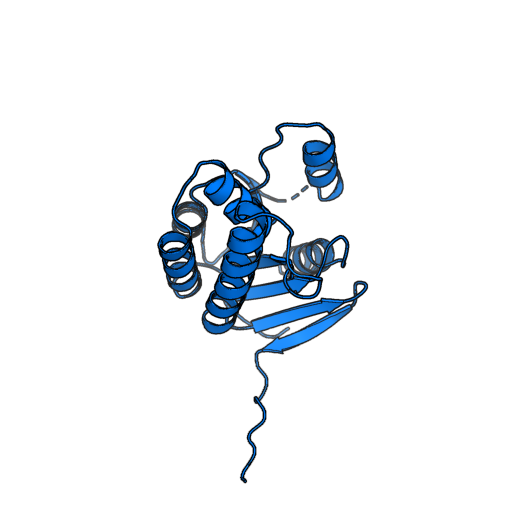O O . LEU A 1 104 ? 1.535 16.407 -19.859 1.000 34.664 101 LEU A O 1
ATOM 704 N N . ARG A 1 105 ? 2.173 15.206 -17.999 1.000 35.541 102 ARG A N 1
ATOM 705 C CA . ARG A 1 105 ? 2.054 13.845 -18.594 1.000 41.671 102 ARG A CA 1
ATOM 706 C C . ARG A 1 105 ? 0.617 13.552 -19.034 1.000 42.264 102 ARG A C 1
ATOM 707 O O . ARG A 1 105 ? 0.468 12.730 -19.967 1.000 45.366 102 ARG A O 1
ATOM 715 N N . GLY A 1 106 ? -0.374 14.157 -18.368 1.000 34.033 103 GLY A N 1
ATOM 716 C CA . GLY A 1 106 ? -1.815 13.966 -18.600 1.000 38.101 103 GLY A CA 1
ATOM 717 C C . GLY A 1 106 ? -2.466 13.163 -17.496 1.000 36.862 103 GLY A C 1
ATOM 718 O O . GLY A 1 106 ? -3.655 12.860 -17.625 1.000 40.869 103 GLY A O 1
ATOM 719 N N . ASP A 1 107 ? -1.744 12.880 -16.410 1.000 38.409 104 ASP A N 1
ATOM 720 C CA . ASP A 1 107 ? -2.296 12.134 -15.250 1.000 35.521 104 ASP A CA 1
ATOM 721 C C . ASP A 1 107 ? -3.429 12.915 -14.593 1.000 37.009 104 ASP A C 1
ATOM 722 O O . ASP A 1 107 ? -3.320 14.146 -14.500 1.000 40.583 104 ASP A O 1
ATOM 727 N N . ASP A 1 108 ? -4.432 12.200 -14.092 1.000 35.653 105 ASP A N 1
ATOM 728 C CA . ASP A 1 108 ? -5.423 12.750 -13.142 1.000 36.802 105 ASP A CA 1
ATOM 729 C C . ASP A 1 108 ? -4.685 12.973 -11.825 1.000 34.211 105 ASP A C 1
ATOM 730 O O . ASP A 1 108 ? -3.933 12.060 -11.398 1.000 32.903 105 ASP A O 1
ATOM 735 N N . LEU A 1 109 ? -4.901 14.137 -11.211 1.000 31.730 106 LEU A N 1
ATOM 736 C CA . LEU A 1 109 ? -4.124 14.568 -10.021 1.000 29.965 106 LEU A CA 1
ATOM 737 C C . LEU A 1 109 ? -4.846 14.231 -8.720 1.000 26.866 106 LEU A C 1
ATOM 738 O O . LEU A 1 109 ? -4.160 14.153 -7.688 1.000 24.429 106 LEU A O 1
ATOM 743 N N . SER A 1 110 ? -6.157 14.043 -8.705 1.000 29.106 107 SER A N 1
ATOM 744 C CA . SER A 1 110 ? -6.902 13.812 -7.440 1.000 28.443 107 SER A CA 1
ATOM 745 C C . SER A 1 110 ? -6.398 12.567 -6.683 1.000 27.179 107 SER A C 1
ATOM 746 O O . SER A 1 110 ? -6.097 12.622 -5.481 1.000 24.871 107 SER A O 1
ATOM 749 N N . PRO A 1 111 ? -6.363 11.364 -7.301 1.000 25.633 108 PRO A N 1
ATOM 750 C CA . PRO A 1 111 ? -5.964 10.167 -6.563 1.000 23.658 108 PRO A CA 1
ATOM 751 C C . PRO A 1 111 ? -4.559 10.246 -5.967 1.000 21.759 108 PRO A C 1
ATOM 752 O O . PRO A 1 111 ? -4.405 9.960 -4.795 1.000 21.466 108 PRO A O 1
ATOM 756 N N . PRO A 1 112 ? -3.520 10.646 -6.731 1.000 22.167 109 PRO A N 1
ATOM 757 C CA . PRO A 1 112 ? -2.165 10.731 -6.167 1.000 20.506 109 PRO A CA 1
ATOM 758 C C . PRO A 1 112 ? -2.080 11.733 -5.002 1.000 20.315 109 PRO A C 1
ATOM 759 O O . PRO A 1 112 ? -1.344 11.509 -4.006 1.000 18.120 109 PRO A O 1
ATOM 763 N N . ILE A 1 113 ? -2.830 12.823 -5.121 1.000 19.515 110 ILE A N 1
ATOM 764 C CA . ILE A 1 113 ? -2.862 13.799 -3.997 1.000 17.386 110 ILE A CA 1
ATOM 765 C C . ILE A 1 113 ? -3.431 13.124 -2.754 1.000 16.913 110 ILE A C 1
ATOM 766 O O . ILE A 1 113 ? -2.874 13.250 -1.681 1.000 17.101 110 ILE A O 1
ATOM 771 N N . LYS A 1 114 ? -4.589 12.454 -2.876 1.000 18.185 111 LYS A N 1
ATOM 772 C CA . LYS A 1 114 ? -5.213 11.860 -1.672 1.000 18.111 111 LYS A CA 1
ATOM 773 C C . LYS A 1 114 ? -4.335 10.696 -1.176 1.000 16.630 111 LYS A C 1
ATOM 774 O O . LYS A 1 114 ? -4.249 10.505 0.024 1.000 17.259 111 LYS A O 1
ATOM 780 N N . ASP A 1 115 ? -3.710 9.976 -2.105 1.000 19.221 112 ASP A N 1
ATOM 781 C CA . ASP A 1 115 ? -2.781 8.867 -1.753 1.000 21.264 112 ASP A CA 1
ATOM 782 C C . ASP A 1 115 ? -1.624 9.491 -0.956 1.000 20.663 112 ASP A C 1
ATOM 783 O O . ASP A 1 115 ? -1.236 8.964 0.076 1.000 21.538 112 ASP A O 1
ATOM 788 N N . LEU A 1 116 ? -1.122 10.654 -1.373 1.000 19.557 113 LEU A N 1
ATOM 789 C CA . LEU A 1 116 ? 0.051 11.235 -0.685 1.000 18.017 113 LEU A CA 1
ATOM 790 C C . LEU A 1 116 ? -0.338 11.680 0.725 1.000 17.409 113 LEU A C 1
ATOM 791 O O . LEU A 1 116 ? 0.440 11.573 1.646 1.000 17.970 113 LEU A O 1
ATOM 796 N N . ALA A 1 117 ? -1.515 12.276 0.911 1.000 16.793 114 ALA A N 1
ATOM 797 C CA . ALA A 1 117 ? -1.943 12.705 2.250 1.000 17.942 114 ALA A CA 1
ATOM 798 C C . ALA A 1 117 ? -2.053 11.499 3.183 1.000 16.255 114 ALA A C 1
ATOM 799 O O . ALA A 1 117 ? -1.730 11.630 4.341 1.000 19.373 114 ALA A O 1
ATOM 801 N N . ARG A 1 118 ? -2.568 10.384 2.658 1.000 20.618 115 ARG A N 1
ATOM 802 C CA . ARG A 1 118 ? -2.700 9.169 3.480 1.000 24.597 115 ARG A CA 1
ATOM 803 C C . ARG A 1 118 ? -1.299 8.694 3.833 1.000 23.082 115 ARG A C 1
ATOM 804 O O . ARG A 1 118 ? -1.052 8.402 5.033 1.000 24.230 115 ARG A O 1
ATOM 812 N N . THR A 1 119 ? -0.397 8.708 2.874 1.000 21.937 116 THR A N 1
ATOM 813 C CA . THR A 1 119 ? 1.021 8.325 3.121 1.000 22.726 116 THR A CA 1
ATOM 814 C C . THR A 1 119 ? 1.630 9.219 4.203 1.000 24.767 116 THR A C 1
ATOM 815 O O . THR A 1 119 ? 2.326 8.695 5.110 1.000 24.446 116 THR A O 1
ATOM 819 N N . ALA A 1 120 ? 1.427 10.527 4.105 1.000 22.416 117 ALA A N 1
ATOM 820 C CA . ALA A 1 120 ? 1.948 11.521 5.059 1.000 23.017 117 ALA A CA 1
ATOM 821 C C . ALA A 1 120 ? 1.484 11.149 6.477 1.000 28.522 117 ALA A C 1
ATOM 822 O O . ALA A 1 120 ? 2.209 11.439 7.466 1.000 31.415 117 ALA A O 1
ATOM 824 N N . ALA A 1 121 ? 0.373 10.425 6.595 1.000 32.471 118 ALA A N 1
ATOM 825 C CA . ALA A 1 121 ? -0.201 10.026 7.906 1.000 35.284 118 ALA A CA 1
ATOM 826 C C . ALA A 1 121 ? 0.435 8.749 8.483 1.000 35.610 118 ALA A C 1
ATOM 827 O O . ALA A 1 121 ? 0.236 8.529 9.687 1.000 40.315 118 ALA A O 1
ATOM 829 N N . ARG A 1 122 ? 1.194 7.931 7.741 1.000 37.722 119 ARG A N 1
ATOM 830 C CA . ARG A 1 122 ? 1.614 6.593 8.258 1.000 42.234 119 ARG A CA 1
ATOM 831 C C . ARG A 1 122 ? 3.085 6.248 8.018 1.000 39.994 119 ARG A C 1
ATOM 832 O O . ARG A 1 122 ? 3.398 5.034 8.007 1.000 36.815 119 ARG A O 1
ATOM 840 N N . LEU A 1 123 ? 3.984 7.215 7.833 1.000 34.503 120 LEU A N 1
ATOM 841 C CA . LEU A 1 123 ? 5.384 6.849 7.507 1.000 32.776 120 LEU A CA 1
ATOM 842 C C . LEU A 1 123 ? 6.073 6.198 8.698 1.000 30.338 120 LEU A C 1
ATOM 843 O O . LEU A 1 123 ? 5.719 6.508 9.865 1.000 28.581 120 LEU A O 1
ATOM 848 N N . GLU A 1 124 ? 7.097 5.396 8.401 1.000 31.413 121 GLU A N 1
ATOM 849 C CA . GLU A 1 124 ? 7.921 4.690 9.416 1.000 36.194 121 GLU A CA 1
ATOM 850 C C . GLU A 1 124 ? 8.922 5.672 10.014 1.000 38.165 121 GLU A C 1
ATOM 851 O O . GLU A 1 124 ? 9.645 5.287 10.940 1.000 37.915 121 GLU A O 1
ATOM 857 N N . GLY A 1 125 ? 8.965 6.898 9.489 1.000 33.870 122 GLY A N 1
ATOM 858 C CA . GLY A 1 125 ? 9.904 7.918 9.974 1.000 27.800 122 GLY A CA 1
ATOM 859 C C . GLY A 1 125 ? 9.468 9.305 9.524 1.000 24.834 122 GLY A C 1
ATOM 860 O O . GLY A 1 125 ? 8.516 9.458 8.763 1.000 24.766 122 GLY A O 1
ATOM 861 N N . PRO A 1 126 ? 10.120 10.341 10.052 1.000 23.728 123 PRO A N 1
ATOM 862 C CA . PRO A 1 126 ? 9.692 11.724 9.826 1.000 23.010 123 PRO A CA 1
ATOM 863 C C . PRO A 1 126 ? 9.984 12.292 8.437 1.000 19.810 123 PRO A C 1
ATOM 864 O O . PRO A 1 126 ? 10.785 11.787 7.696 1.000 20.386 123 PRO A O 1
ATOM 868 N N . VAL A 1 127 ? 9.170 13.305 8.075 1.000 19.414 124 VAL A N 1
ATOM 869 C CA . VAL A 1 127 ? 9.152 13.890 6.713 1.000 18.186 124 VAL A CA 1
ATOM 870 C C . VAL A 1 127 ? 8.832 15.391 6.819 1.000 17.647 124 VAL A C 1
ATOM 871 O O . VAL A 1 127 ? 7.981 15.820 7.630 1.000 16.763 124 VAL A O 1
ATOM 875 N N . ILE A 1 128 ? 9.544 16.156 6.019 1.000 15.604 125 ILE A N 1
ATOM 876 C CA . ILE A 1 128 ? 9.192 17.576 5.760 1.000 14.934 125 ILE A CA 1
ATOM 877 C C . ILE A 1 128 ? 8.798 17.651 4.299 1.000 13.906 125 ILE A C 1
ATOM 878 O O . ILE A 1 128 ? 9.547 17.200 3.386 1.000 15.613 125 ILE A O 1
ATOM 883 N N . PHE A 1 129 ? 7.605 18.210 4.040 1.000 13.465 126 PHE A N 1
ATOM 884 C CA . PHE A 1 129 ? 7.138 18.518 2.677 1.000 12.694 126 PHE A CA 1
ATOM 885 C C . PHE A 1 129 ? 7.300 19.995 2.405 1.000 13.808 126 PHE A C 1
ATOM 886 O O . PHE A 1 129 ? 6.856 20.799 3.207 1.000 14.401 126 PHE A O 1
ATOM 894 N N . VAL A 1 130 ? 7.984 20.337 1.347 1.000 11.359 127 VAL A N 1
ATOM 895 C CA . VAL A 1 130 ? 8.176 21.723 0.891 1.000 12.371 127 VAL A CA 1
ATOM 896 C C . VAL A 1 130 ? 7.269 21.918 -0.323 1.000 11.814 127 VAL A C 1
ATOM 897 O O . VAL A 1 130 ? 7.279 21.108 -1.241 1.000 12.083 127 VAL A O 1
ATOM 901 N N . SER A 1 131 ? 6.356 22.891 -0.263 1.000 11.363 128 SER A N 1
ATOM 902 C CA . SER A 1 131 ? 5.313 23.087 -1.280 1.000 11.435 128 SER A CA 1
ATOM 903 C C . SER A 1 131 ? 5.085 24.571 -1.543 1.000 10.792 128 SER A C 1
ATOM 904 O O . SER A 1 131 ? 5.203 25.402 -0.636 1.000 12.354 128 SER A O 1
ATOM 907 N N . ASN A 1 132 ? 4.754 24.921 -2.757 1.000 10.904 129 ASN A N 1
ATOM 908 C CA . ASN A 1 132 ? 4.446 26.318 -3.095 1.000 10.297 129 ASN A CA 1
ATOM 909 C C . ASN A 1 132 ? 2.992 26.653 -2.864 1.000 10.283 129 ASN A C 1
ATOM 910 O O . ASN A 1 132 ? 2.082 25.846 -3.115 1.000 11.032 129 ASN A O 1
ATOM 915 N N . GLU A 1 133 ? 2.751 27.886 -2.436 1.000 10.037 130 GLU A N 1
ATOM 916 C CA . GLU A 1 133 ? 1.479 28.574 -2.650 1.000 10.246 130 GLU A CA 1
ATOM 917 C C . GLU A 1 133 ? 1.457 29.095 -4.077 1.000 11.148 130 GLU A C 1
ATOM 918 O O . GLU A 1 133 ? 2.369 29.848 -4.471 1.000 11.563 130 GLU A O 1
ATOM 924 N N . VAL A 1 134 ? 0.417 28.693 -4.833 1.000 10.922 131 VAL A N 1
ATOM 925 C CA . VAL A 1 134 ? 0.284 29.210 -6.205 1.000 10.990 131 VAL A CA 1
ATOM 926 C C . VAL A 1 134 ? -1.040 29.883 -6.449 1.000 11.388 131 VAL A C 1
ATOM 927 O O . VAL A 1 134 ? -1.337 30.179 -7.601 1.000 11.353 131 VAL A O 1
ATOM 931 N N . GLY A 1 135 ? -1.874 30.051 -5.441 1.000 11.969 132 GLY A N 1
ATOM 932 C CA . GLY A 1 135 ? -3.277 30.399 -5.612 1.000 12.032 132 GLY A CA 1
ATOM 933 C C . GLY A 1 135 ? -3.567 31.858 -5.397 1.000 11.448 132 GLY A C 1
ATOM 934 O O . GLY A 1 135 ? -4.773 32.207 -5.503 1.000 12.220 132 GLY A O 1
ATOM 935 N N . ALA A 1 136 ? -2.591 32.725 -5.126 1.000 10.951 133 ALA A N 1
ATOM 936 C CA . ALA A 1 136 ? -2.926 34.095 -4.670 1.000 11.312 133 ALA A CA 1
ATOM 937 C C . ALA A 1 136 ? -2.593 35.145 -5.722 1.000 11.857 133 ALA A C 1
ATOM 938 O O . ALA A 1 136 ? -2.504 36.332 -5.408 1.000 11.428 133 ALA A O 1
ATOM 940 N N . GLY A 1 137 ? -2.597 34.714 -6.977 1.000 12.941 134 GLY A N 1
ATOM 941 C CA . GLY A 1 137 ? -2.620 35.606 -8.120 1.000 13.339 134 GLY A CA 1
ATOM 942 C C . GLY A 1 137 ? -3.913 35.545 -8.863 1.000 13.726 134 GLY A C 1
ATOM 943 O O . GLY A 1 137 ? -4.933 35.031 -8.391 1.000 15.818 134 GLY A O 1
ATOM 944 N N . ILE A 1 138 ? -3.870 36.026 -10.119 1.000 15.602 135 ILE A N 1
ATOM 945 C CA . ILE A 1 138 ? -5.104 36.081 -10.950 1.000 17.475 135 ILE A CA 1
ATOM 946 C C . ILE A 1 138 ? -5.429 34.716 -11.573 1.000 18.040 135 ILE A C 1
ATOM 947 O O . ILE A 1 138 ? -4.583 33.857 -11.641 1.000 19.976 135 ILE A O 1
ATOM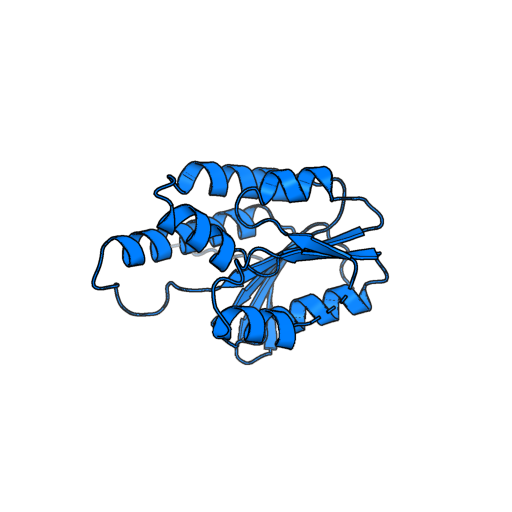 952 N N . VAL A 1 139 ? -6.641 34.570 -12.081 1.000 20.643 136 VAL A N 1
ATOM 953 C CA . VAL A 1 139 ? -7.026 33.301 -12.756 1.000 20.611 136 VAL A CA 1
ATOM 954 C C . VAL A 1 139 ? -6.173 33.142 -14.008 1.000 21.406 136 VAL A C 1
ATOM 955 O O . VAL A 1 139 ? -6.139 34.053 -14.831 1.000 21.639 136 VAL A O 1
ATOM 959 N N . PRO A 1 140 ? -5.489 31.985 -14.165 1.000 20.033 137 PRO A N 1
ATOM 960 C CA . PRO A 1 140 ? -4.710 31.660 -15.355 1.000 21.301 137 PRO A CA 1
ATOM 961 C C . PRO A 1 140 ? -5.607 31.685 -16.601 1.000 21.397 137 PRO A C 1
ATOM 962 O O . PRO A 1 140 ? -6.760 31.419 -16.530 1.000 21.858 137 PRO A O 1
ATOM 966 N N . ASP A 1 141 ? -4.978 32.035 -17.723 1.000 27.311 138 ASP A N 1
ATOM 967 C CA . ASP A 1 141 ? -5.690 32.205 -19.008 1.000 28.137 138 ASP A CA 1
ATOM 968 C C . ASP A 1 141 ? -5.820 30.873 -19.752 1.000 30.602 138 ASP A C 1
ATOM 969 O O . ASP A 1 141 ? -6.250 30.902 -20.913 1.000 29.120 138 ASP A O 1
ATOM 974 N N . ASN A 1 142 ? -5.458 29.748 -19.145 1.000 23.326 139 ASN A N 1
ATOM 975 C CA . ASN A 1 142 ? -5.464 28.430 -19.825 1.000 21.615 139 ASN A CA 1
ATOM 976 C C . ASN A 1 142 ? -5.799 27.334 -18.822 1.000 21.257 139 ASN A C 1
ATOM 977 O O . ASN A 1 142 ? -5.498 27.446 -17.597 1.000 20.010 139 ASN A O 1
ATOM 982 N N . ALA A 1 143 ? -6.393 26.268 -19.314 1.000 20.813 140 ALA A N 1
ATOM 983 C CA . ALA A 1 143 ? -7.020 25.231 -18.474 1.000 20.733 140 ALA A CA 1
ATOM 984 C C . ALA A 1 143 ? -5.952 24.402 -17.747 1.000 17.630 140 ALA A C 1
ATOM 985 O O . ALA A 1 143 ? -6.234 23.938 -16.622 1.000 19.666 140 ALA A O 1
ATOM 987 N N . LEU A 1 144 ? -4.797 24.217 -18.329 1.000 20.002 141 LEU A N 1
ATOM 988 C CA . LEU A 1 144 ? -3.703 23.425 -17.736 1.000 18.624 141 LEU A CA 1
ATOM 989 C C . LEU A 1 144 ? -3.258 24.180 -16.476 1.000 17.665 141 LEU A C 1
ATOM 990 O O . LEU A 1 144 ? -3.129 23.542 -15.404 1.000 18.184 141 LEU A O 1
ATOM 995 N N . ALA A 1 145 ? -3.039 25.475 -16.607 1.000 17.362 142 ALA A N 1
ATOM 996 C CA . ALA A 1 145 ? -2.552 26.275 -15.461 1.000 17.892 142 ALA A CA 1
ATOM 997 C C . ALA A 1 145 ? -3.679 26.362 -14.431 1.000 16.873 142 ALA A C 1
ATOM 998 O O . ALA A 1 145 ? -3.426 26.324 -13.179 1.000 16.594 142 ALA A O 1
ATOM 1000 N N . ARG A 1 146 ? -4.935 26.470 -14.852 1.000 16.480 143 ARG A N 1
ATOM 1001 C CA . ARG A 1 146 ? -6.039 26.536 -13.874 1.000 16.466 143 ARG A CA 1
ATOM 1002 C C . ARG A 1 146 ? -6.109 25.225 -13.112 1.000 16.802 143 ARG A C 1
ATOM 1003 O O . ARG A 1 146 ? -6.371 25.230 -11.883 1.000 17.737 143 ARG A O 1
ATOM 1011 N N . ALA A 1 147 ? -5.962 24.087 -13.787 1.000 16.822 144 ALA A N 1
ATOM 1012 C CA . ALA A 1 147 ? -6.048 22.775 -13.147 1.000 16.496 144 ALA A CA 1
ATOM 1013 C C . ALA A 1 147 ? -4.902 22.645 -12.159 1.000 17.057 144 ALA A C 1
ATOM 1014 O O . ALA A 1 147 ? -5.082 22.038 -11.098 1.000 16.772 144 ALA A O 1
ATOM 1016 N N . PHE A 1 148 ? -3.749 23.088 -12.586 1.000 16.587 145 PHE A N 1
ATOM 1017 C CA . PHE A 1 148 ? -2.559 22.951 -11.727 1.000 17.070 145 PHE A CA 1
ATOM 1018 C C . PHE A 1 148 ? -2.783 23.778 -10.459 1.000 18.112 145 PHE A C 1
ATOM 1019 O O . PHE A 1 148 ? -2.477 23.299 -9.308 1.000 15.756 145 PHE A O 1
ATOM 1027 N N . ARG A 1 149 ? -3.192 25.015 -10.621 1.000 15.376 146 ARG A N 1
ATOM 1028 C CA . ARG A 1 149 ? -3.476 25.913 -9.482 1.000 15.366 146 ARG A CA 1
ATOM 1029 C C . ARG A 1 149 ? -4.470 25.248 -8.526 1.000 15.066 146 ARG A C 1
ATOM 1030 O O . ARG A 1 149 ? -4.299 25.234 -7.270 1.000 15.381 146 ARG A O 1
ATOM 1038 N N . ASP A 1 150 ? -5.577 24.682 -9.030 1.000 14.501 147 ASP A N 1
ATOM 1039 C CA . ASP A 1 150 ? -6.588 24.021 -8.218 1.000 15.004 147 ASP A CA 1
ATOM 1040 C C . ASP A 1 150 ? -5.945 22.831 -7.497 1.000 13.927 147 ASP A C 1
ATOM 1041 O O . ASP A 1 150 ? -6.164 22.635 -6.312 1.000 14.733 147 ASP A O 1
ATOM 1046 N N . ALA A 1 151 ? -5.228 21.978 -8.220 1.000 13.929 148 ALA A N 1
ATOM 1047 C CA . ALA A 1 151 ? -4.695 20.727 -7.662 1.000 14.627 148 ALA A CA 1
ATOM 1048 C C . ALA A 1 151 ? -3.672 21.062 -6.566 1.000 14.470 148 ALA A C 1
ATOM 1049 O O . ALA A 1 151 ? -3.689 20.444 -5.489 1.000 14.817 148 ALA A O 1
ATOM 1051 N N . GLN A 1 152 ? -2.866 22.079 -6.775 1.000 13.113 149 GLN A N 1
ATOM 1052 C CA . GLN A 1 152 ? -1.842 22.449 -5.771 1.000 12.589 149 GLN A CA 1
ATOM 1053 C C . GLN A 1 152 ? -2.528 22.997 -4.524 1.000 12.306 149 GLN A C 1
ATOM 1054 O O . GLN A 1 152 ? -2.132 22.656 -3.410 1.000 12.215 149 GLN A O 1
ATOM 1060 N N . GLY A 1 153 ? -3.568 23.808 -4.685 1.000 12.064 150 GLY A N 1
ATOM 1061 C CA . GLY A 1 153 ? -4.335 24.297 -3.546 1.000 11.936 150 GLY A CA 1
ATOM 1062 C C . GLY A 1 153 ? -4.933 23.147 -2.755 1.000 12.163 150 GLY A C 1
ATOM 1063 O O . GLY A 1 153 ? -4.870 23.097 -1.507 1.000 12.005 150 GLY A O 1
ATOM 1064 N N . MET A 1 154 ? -5.600 22.241 -3.428 1.000 12.378 151 MET A N 1
ATOM 1065 C CA . MET A 1 154 ? -6.208 21.052 -2.768 1.000 13.519 151 MET A CA 1
ATOM 1066 C C . MET A 1 154 ? -5.104 20.261 -2.069 1.000 13.482 151 MET A C 1
ATOM 1067 O O . MET A 1 154 ? -5.275 19.871 -0.912 1.000 13.637 151 MET A O 1
ATOM 1072 N N . CYS A 1 155 ? -4.007 20.016 -2.746 1.000 12.315 152 CYS A N 1
ATOM 1073 C CA . CYS A 1 155 ? -2.915 19.179 -2.218 1.000 13.374 152 CYS A CA 1
ATOM 1074 C C . CYS A 1 155 ? -2.412 19.793 -0.912 1.000 13.078 152 CYS A C 1
ATOM 1075 O O . CYS A 1 155 ? -2.187 19.089 0.067 1.000 13.149 152 CYS A O 1
ATOM 1078 N N . ASN A 1 156 ? -2.166 21.109 -0.908 1.000 12.470 153 ASN A N 1
ATOM 1079 C CA . ASN A 1 156 ? -1.669 21.750 0.335 1.000 13.100 153 ASN A CA 1
ATOM 1080 C C . ASN A 1 156 ? -2.702 21.638 1.448 1.000 11.299 153 ASN A C 1
ATOM 1081 O O . ASN A 1 156 ? -2.307 21.469 2.598 1.000 11.927 153 ASN A O 1
ATOM 1086 N N . GLN A 1 157 ? -3.986 21.744 1.129 1.000 11.746 154 GLN A N 1
ATOM 1087 C CA . GLN A 1 157 ? -5.039 21.527 2.167 1.000 12.338 154 GLN A CA 1
ATOM 1088 C C . GLN A 1 157 ? -4.921 20.105 2.728 1.000 12.677 154 GLN A C 1
ATOM 1089 O O . GLN A 1 157 ? -5.009 19.947 3.946 1.000 13.793 154 GLN A O 1
ATOM 1095 N N . ARG A 1 158 ? -4.845 19.122 1.856 1.000 14.163 155 ARG A N 1
ATOM 1096 C CA . ARG A 1 158 ? -4.831 17.717 2.332 1.000 14.615 155 ARG A CA 1
ATOM 1097 C C . ARG A 1 158 ? -3.552 17.406 3.091 1.000 15.501 155 ARG A C 1
ATOM 1098 O O . ARG A 1 158 ? -3.605 16.711 4.126 1.000 17.257 155 ARG A O 1
ATOM 1106 N N . LEU A 1 159 ? -2.437 17.956 2.647 1.000 14.369 156 LEU A N 1
ATOM 1107 C CA . LEU A 1 159 ? -1.202 17.728 3.414 1.000 13.797 156 LEU A CA 1
ATOM 1108 C C . LEU A 1 159 ? -1.267 18.467 4.746 1.000 14.939 156 LEU A C 1
ATOM 1109 O O . LEU A 1 159 ? -0.720 17.974 5.752 1.000 15.300 156 LEU A O 1
ATOM 1114 N N . ALA A 1 160 ? -1.821 19.674 4.807 1.000 13.480 157 ALA A N 1
ATOM 1115 C CA . ALA A 1 160 ? -1.889 20.420 6.076 1.000 13.594 157 ALA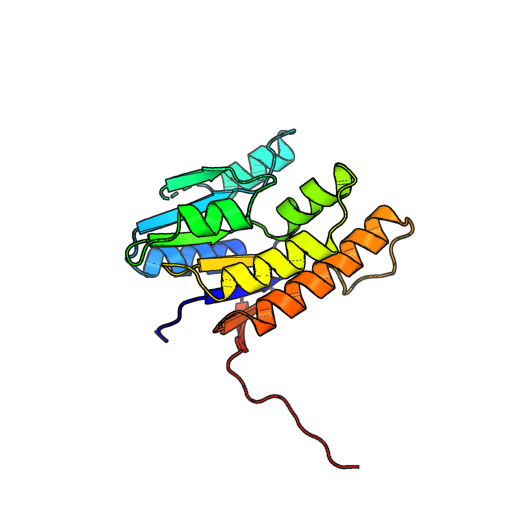 A CA 1
ATOM 1116 C C . ALA A 1 160 ? -2.755 19.635 7.064 1.000 15.504 157 ALA A C 1
ATOM 1117 O O . ALA A 1 160 ? -2.421 19.607 8.247 1.000 16.647 157 ALA A O 1
ATOM 1119 N N . GLU A 1 161 ? -3.822 19.029 6.588 1.000 17.077 158 GLU A N 1
ATOM 1120 C CA . GLU A 1 161 ? -4.718 18.209 7.456 1.000 17.575 158 GLU A CA 1
ATOM 1121 C C . GLU A 1 161 ? -3.930 17.011 7.965 1.000 18.199 158 GLU A C 1
ATOM 1122 O O . GLU A 1 161 ? -4.062 16.683 9.169 1.000 19.728 158 GLU A O 1
ATOM 1128 N N . ALA A 1 162 ? -3.098 16.408 7.120 1.000 16.822 159 ALA A N 1
ATOM 1129 C CA . ALA A 1 162 ? -2.388 15.143 7.461 1.000 15.948 159 ALA A CA 1
ATOM 1130 C C . ALA A 1 162 ? -1.212 15.428 8.362 1.000 18.774 159 ALA A C 1
ATOM 1131 O O . ALA A 1 162 ? -0.900 14.552 9.238 1.000 21.120 159 ALA A O 1
ATOM 1133 N N . CYS A 1 163 ? -0.523 16.540 8.193 1.000 17.219 160 CYS A N 1
ATOM 1134 C CA . CYS A 1 163 ? 0.763 16.748 8.890 1.000 15.783 160 CYS A CA 1
ATOM 1135 C C . CYS A 1 163 ? 0.570 17.204 10.351 1.000 16.468 160 CYS A C 1
ATOM 1136 O O . CYS A 1 163 ? -0.366 17.974 10.666 1.000 17.653 160 CYS A O 1
ATOM 1139 N N . ASP A 1 164 ? 1.546 16.884 11.222 1.000 16.550 161 ASP A N 1
ATOM 1140 C CA . ASP A 1 164 ? 1.533 17.344 12.628 1.000 18.612 161 ASP A CA 1
ATOM 1141 C C . ASP A 1 164 ? 1.644 18.852 12.704 1.000 16.146 161 ASP A C 1
ATOM 1142 O O . ASP A 1 164 ? 0.997 19.450 13.527 1.000 19.672 161 ASP A O 1
ATOM 1147 N N . ALA A 1 165 ? 2.411 19.484 11.805 1.000 15.973 162 ALA A N 1
ATOM 1148 C CA . ALA A 1 165 ? 2.731 20.914 11.910 1.000 15.999 162 ALA A CA 1
ATOM 1149 C C . ALA A 1 165 ? 2.755 21.490 10.486 1.000 14.314 162 ALA A C 1
ATOM 1150 O O . ALA A 1 165 ? 3.080 20.757 9.528 1.000 14.889 162 ALA A O 1
ATOM 1152 N N . VAL A 1 166 ? 2.430 22.768 10.418 1.000 14.764 163 VAL A N 1
ATOM 1153 C CA . VAL A 1 166 ? 2.415 23.535 9.133 1.000 14.109 163 VAL A CA 1
ATOM 1154 C C . VAL A 1 166 ? 3.032 24.889 9.426 1.000 13.764 163 VAL A C 1
ATOM 1155 O O . VAL A 1 166 ? 2.604 25.579 10.369 1.000 13.543 163 VAL A O 1
ATOM 1159 N N . THR A 1 167 ? 3.981 25.309 8.607 1.000 12.750 164 THR A N 1
ATOM 1160 C CA . THR A 1 167 ? 4.630 26.608 8.692 1.000 12.734 164 THR A CA 1
ATOM 1161 C C . THR A 1 167 ? 4.439 27.300 7.343 1.000 12.784 164 THR A C 1
ATOM 1162 O O . THR A 1 167 ? 4.675 26.628 6.279 1.000 14.712 164 THR A O 1
ATOM 1166 N N . LEU A 1 168 ? 4.089 28.556 7.400 1.000 12.842 165 LEU A N 1
ATOM 1167 C CA . LEU A 1 168 ? 4.094 29.431 6.214 1.000 13.855 165 LEU A CA 1
ATOM 1168 C C . LEU A 1 168 ? 5.393 30.221 6.243 1.000 14.495 165 LEU A C 1
ATOM 1169 O O . LEU A 1 168 ? 5.687 30.840 7.266 1.000 16.582 165 LEU A O 1
ATOM 1174 N N . VAL A 1 169 ? 6.136 30.288 5.142 1.000 12.050 166 VAL A N 1
ATOM 1175 C CA . VAL A 1 169 ? 7.398 31.042 5.045 1.000 12.928 166 VAL A CA 1
ATOM 1176 C C . VAL A 1 169 ? 7.134 32.215 4.097 1.000 12.588 166 VAL A C 1
ATOM 1177 O O . VAL A 1 169 ? 6.732 32.001 2.957 1.000 14.255 166 VAL A O 1
ATOM 1181 N N . THR A 1 170 ? 7.290 33.438 4.588 1.000 11.841 167 THR A N 1
ATOM 1182 C CA . THR A 1 170 ? 7.088 34.692 3.858 1.000 12.520 167 THR A CA 1
ATOM 1183 C C . THR A 1 170 ? 8.370 35.507 3.984 1.000 12.988 167 THR A C 1
ATOM 1184 O O . THR A 1 170 ? 8.802 35.851 5.139 1.000 12.356 167 THR A O 1
ATOM 1188 N N . ALA A 1 171 ? 9.019 35.830 2.890 1.000 11.995 168 ALA A N 1
ATOM 1189 C CA . ALA A 1 171 ? 10.213 36.684 2.885 1.000 12.972 168 ALA A CA 1
ATOM 1190 C C . ALA A 1 171 ? 11.242 36.059 3.819 1.000 14.022 168 ALA A C 1
ATOM 1191 O O . ALA A 1 171 ? 11.966 36.785 4.568 1.000 13.670 168 ALA A O 1
ATOM 1193 N N . GLY A 1 172 ? 11.346 34.744 3.815 1.000 12.403 169 GLY A N 1
ATOM 1194 C CA . GLY A 1 172 ? 12.374 34.024 4.591 1.000 12.917 169 GLY A CA 1
ATOM 1195 C C . GLY A 1 172 ? 12.045 33.868 6.038 1.000 15.031 169 GLY A C 1
ATOM 1196 O O . GLY A 1 172 ? 12.897 33.286 6.776 1.000 17.517 169 GLY A O 1
ATOM 1197 N N . ILE A 1 173 ? 10.876 34.312 6.474 1.000 13.620 170 ILE A N 1
ATOM 1198 C CA . ILE A 1 173 ? 10.475 34.214 7.896 1.000 13.938 170 ILE A CA 1
ATOM 1199 C C . ILE A 1 173 ? 9.376 33.187 8.031 1.000 14.308 170 ILE A C 1
ATOM 1200 O O . ILE A 1 173 ? 8.318 33.302 7.365 1.000 13.913 170 ILE A O 1
ATOM 1205 N N . ALA A 1 174 ? 9.542 32.227 8.939 1.000 14.333 171 ALA A N 1
ATOM 1206 C CA . ALA A 1 174 ? 8.607 31.116 9.121 1.000 15.392 171 ALA A CA 1
ATOM 1207 C C . ALA A 1 174 ? 7.618 31.460 10.220 1.000 14.416 171 ALA A C 1
ATOM 1208 O O . ALA A 1 174 ? 8.046 31.954 11.286 1.000 16.954 171 ALA A O 1
ATOM 1210 N N . THR A 1 175 ? 6.354 31.278 9.943 1.000 15.899 172 THR A N 1
ATOM 1211 C CA . THR A 1 175 ? 5.270 31.436 10.931 1.000 16.679 172 THR A CA 1
ATOM 1212 C C . THR A 1 175 ? 4.572 30.090 11.049 1.000 16.544 172 THR A C 1
ATOM 1213 O O . THR A 1 175 ? 4.075 29.556 10.052 1.000 16.650 172 THR A O 1
ATOM 1217 N N . GLN A 1 176 ? 4.416 29.567 12.270 1.000 16.454 173 GLN A N 1
ATOM 1218 C CA . GLN A 1 176 ? 3.669 28.318 12.528 1.000 15.870 173 GLN A CA 1
ATOM 1219 C C . GLN A 1 176 ? 2.182 28.601 12.498 1.000 16.488 173 GLN A C 1
ATOM 1220 O O . GLN A 1 176 ? 1.723 29.504 13.225 1.000 18.590 173 GLN A O 1
ATOM 1226 N N . ILE A 1 177 ? 1.447 27.848 11.700 1.000 15.546 174 ILE A N 1
ATOM 1227 C CA . ILE A 1 177 ? -0.021 27.969 11.655 1.000 16.362 174 ILE A CA 1
ATOM 1228 C C . ILE A 1 177 ? -0.687 26.669 12.138 1.000 15.801 174 ILE A C 1
ATOM 1229 O O . ILE A 1 177 ? -1.900 26.714 12.372 1.000 16.753 174 ILE A O 1
ATOM 1234 N N . LYS A 1 178 ? 0.050 25.578 12.281 1.000 15.354 175 LYS A N 1
ATOM 1235 C CA . LYS A 1 178 ? -0.458 24.328 12.875 1.000 16.069 175 LYS A CA 1
ATOM 1236 C C . LYS A 1 178 ? 0.693 23.713 13.630 1.000 17.488 175 LYS A C 1
ATOM 1237 O O . LYS A 1 178 ? 1.779 23.669 13.106 1.000 18.579 175 LYS A O 1
ATOM 1243 N N . PRO A 1 179 ? 0.523 23.246 14.883 1.000 20.948 176 PRO A N 1
ATOM 1244 C CA . PRO A 1 179 ? -0.711 23.398 15.653 1.000 21.373 176 PRO A CA 1
ATOM 1245 C C . PRO A 1 179 ? -1.086 24.854 15.953 1.000 23.689 176 PRO A C 1
ATOM 1246 O O . PRO A 1 179 ? -0.254 25.731 15.966 1.000 26.349 176 PRO A O 1
ATOM 1250 N N . GLY A 1 180 ? -2.371 25.094 16.170 1.000 26.078 177 GLY A N 1
ATOM 1251 C CA . GLY A 1 180 ? -2.890 26.431 16.495 1.000 28.152 177 GLY A CA 1
ATOM 1252 C C . GLY A 1 180 ? -4.400 26.355 16.537 1.000 25.828 177 GLY A C 1
ATOM 1253 O O . GLY A 1 180 ? -4.994 25.619 15.775 1.000 26.540 177 GLY A O 1
ATOM 1254 N N . PRO A 1 181 ? -5.055 27.037 17.488 1.000 25.245 178 PRO A N 1
ATOM 1255 C CA . PRO A 1 181 ? -6.498 26.968 17.527 1.000 26.779 178 PRO A CA 1
ATOM 1256 C C . PRO A 1 181 ? -7.049 27.768 16.355 1.000 24.671 178 PRO A C 1
ATOM 1257 O O . PRO A 1 181 ? -6.688 28.899 16.201 1.000 28.191 178 PRO A O 1
ATOM 1261 N N . GLU A 1 182 ? -7.960 27.170 15.625 1.000 22.368 179 GLU A N 1
ATOM 1262 C CA . GLU A 1 182 ? -8.606 27.915 14.514 1.000 25.168 179 GLU A CA 1
ATOM 1263 C C . GLU A 1 182 ? -9.773 28.728 15.071 1.000 24.463 179 GLU A C 1
ATOM 1264 O O . GLU A 1 182 ? -10.443 28.343 16.028 1.000 24.202 179 GLU A O 1
ATOM 1270 N N . PRO A 1 183 ? -10.053 29.905 14.485 1.000 22.696 180 PRO A N 1
ATOM 1271 C CA . PRO A 1 183 ? -11.064 30.806 14.984 1.000 21.920 180 PRO A CA 1
ATOM 1272 C C . PRO A 1 183 ? -12.473 30.235 14.826 1.000 23.436 180 PRO A C 1
ATOM 1273 O O . PRO A 1 183 ? -12.732 29.455 13.903 1.000 27.288 180 PRO A O 1
ATOM 1277 N N . VAL A 1 184 ? -13.341 30.608 15.757 1.000 24.554 181 VAL A N 1
ATOM 1278 C CA . VAL A 1 184 ? -14.778 30.241 15.771 1.000 25.237 181 VAL A CA 1
ATOM 1279 C C . VAL A 1 184 ? -15.544 31.543 15.945 1.000 28.739 181 VAL A C 1
ATOM 1280 O O . VAL A 1 184 ? -15.127 32.388 16.768 1.000 30.139 181 VAL A O 1
ATOM 1284 N N . PHE A 1 185 ? -16.637 31.676 15.218 1.000 26.519 182 PHE A N 1
ATOM 1285 C CA . PHE A 1 185 ? -17.541 32.843 15.298 1.000 26.629 182 PHE A CA 1
ATOM 1286 C C . PHE A 1 185 ? -18.970 32.353 15.517 1.000 28.595 182 PHE A C 1
ATOM 1287 O O . PHE A 1 185 ? -19.410 31.363 14.848 1.000 30.424 182 PHE A O 1
ATOM 1295 N N . ARG A 1 186 ? -19.678 33.041 16.413 1.000 29.657 183 ARG A N 1
ATOM 1296 C CA . ARG A 1 186 ? -21.152 32.933 16.557 1.000 33.102 183 ARG A CA 1
ATOM 1297 C C . ARG A 1 186 ? -21.808 34.114 15.838 1.000 30.881 183 ARG A C 1
ATOM 1298 O O . ARG A 1 186 ? -21.247 35.235 15.892 1.000 32.220 183 ARG A O 1
ATOM 1306 N N . PHE A 1 187 ? -22.959 33.876 15.208 1.000 25.984 184 PHE A N 1
ATOM 1307 C CA . PHE A 1 187 ? -23.757 34.885 14.471 1.000 24.293 184 PHE A CA 1
ATOM 130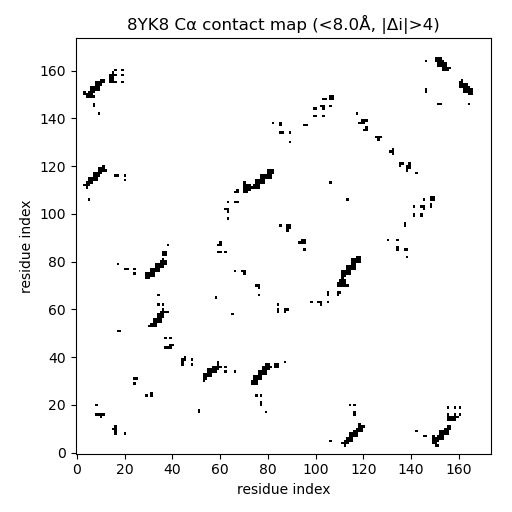8 C C . PHE A 1 187 ? -25.190 34.994 15.027 1.000 29.541 184 PHE A C 1
ATOM 1309 O O . PHE A 1 187 ? -25.623 33.947 15.507 1.000 32.436 184 PHE A O 1
#